Protein AF-A0A6A4HIX4-F1 (afdb_monomer)

Foldseek 3Di:
DPQKDKDDQDPPAWIWMWGNDDDNDIAIEIEGDADAFDLVDCPRLLVVLVSSLVSCPDPVNVVRLHPYYDYCSNADLALVVDPVRGHTDPSNNVSNVVSCVSSVHDDD

Structure (mmCIF, N/CA/C/O backbone):
data_AF-A0A6A4HIX4-F1
#
_entry.id   AF-A0A6A4HIX4-F1
#
loop_
_atom_site.group_PDB
_atom_site.id
_atom_site.type_symbol
_atom_site.label_atom_id
_atom_site.label_alt_id
_atom_site.label_comp_id
_atom_site.label_asym_id
_atom_site.label_entity_id
_atom_site.label_seq_id
_atom_site.pdbx_PDB_ins_code
_atom_site.Cartn_x
_atom_site.Cartn_y
_atom_site.Cartn_z
_atom_site.occupancy
_atom_site.B_iso_or_equiv
_atom_site.auth_seq_id
_atom_site.auth_comp_id
_atom_site.auth_asym_id
_atom_site.auth_atom_id
_atom_site.pdbx_PDB_model_num
ATOM 1 N N . MET A 1 1 ? -20.115 13.374 12.717 1.00 49.28 1 MET A N 1
ATOM 2 C CA . MET A 1 1 ? -19.000 12.421 12.891 1.00 49.28 1 MET A CA 1
ATOM 3 C C . MET A 1 1 ? -18.793 11.789 11.527 1.00 49.28 1 MET A C 1
ATOM 5 O O . MET A 1 1 ? -19.801 11.465 10.917 1.00 49.28 1 MET A O 1
ATOM 9 N N . GLN A 1 2 ? -17.580 11.766 10.974 1.00 59.94 2 GLN A N 1
ATOM 10 C CA . GLN A 1 2 ? -17.364 11.081 9.695 1.00 59.94 2 GLN A CA 1
ATOM 11 C C . GLN A 1 2 ? -17.207 9.591 9.992 1.00 59.94 2 GLN A C 1
ATOM 13 O O . GLN A 1 2 ? -16.313 9.210 10.741 1.00 59.94 2 GLN A O 1
ATOM 18 N N . ASP A 1 3 ? -18.102 8.773 9.445 1.00 83.31 3 ASP A N 1
ATOM 19 C CA . ASP A 1 3 ? -18.092 7.316 9.635 1.00 83.31 3 ASP A CA 1
ATOM 20 C C . ASP A 1 3 ? -17.0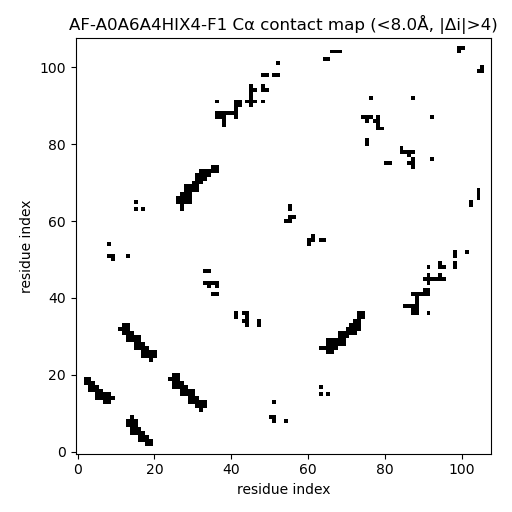52 6.614 8.738 1.00 83.31 3 ASP A C 1
ATOM 22 O O . ASP A 1 3 ? -16.860 5.400 8.830 1.00 83.31 3 ASP A O 1
ATOM 26 N N . ALA A 1 4 ? -16.350 7.391 7.903 1.00 88.19 4 ALA A N 1
ATOM 27 C CA . ALA A 1 4 ? -15.219 6.963 7.096 1.00 88.19 4 ALA A CA 1
ATOM 28 C C . ALA A 1 4 ? -14.171 8.081 6.958 1.00 88.19 4 ALA A C 1
ATOM 30 O O . ALA A 1 4 ? -14.512 9.243 6.735 1.00 88.19 4 ALA A O 1
ATOM 31 N N . GLU A 1 5 ? -12.896 7.713 7.045 1.00 94.12 5 GLU A N 1
ATOM 32 C CA . GLU A 1 5 ? -11.737 8.563 6.768 1.00 94.12 5 GLU A CA 1
ATOM 33 C C . GLU A 1 5 ? -10.925 7.924 5.636 1.00 94.12 5 GLU A C 1
ATOM 35 O O . GLU A 1 5 ? -10.816 6.699 5.569 1.00 94.12 5 GLU A O 1
ATOM 40 N N . ALA A 1 6 ? -10.299 8.728 4.777 1.00 94.81 6 ALA A N 1
ATOM 41 C CA . ALA A 1 6 ? -9.421 8.218 3.728 1.00 94.81 6 ALA A CA 1
ATOM 42 C C . ALA A 1 6 ? -8.067 8.933 3.729 1.00 94.81 6 ALA A C 1
ATOM 44 O O . ALA A 1 6 ? -7.981 10.122 4.044 1.00 94.81 6 ALA A O 1
ATOM 45 N N . LYS A 1 7 ? -7.011 8.208 3.362 1.00 95.69 7 LYS A N 1
ATOM 46 C CA . LYS A 1 7 ? -5.664 8.745 3.185 1.00 95.69 7 LYS A CA 1
ATOM 47 C C . LYS A 1 7 ? -5.073 8.212 1.887 1.00 95.69 7 LYS A C 1
ATOM 49 O O . LYS A 1 7 ? -4.895 7.008 1.724 1.00 95.69 7 LYS A O 1
ATOM 54 N N . GLU A 1 8 ? -4.779 9.124 0.970 1.00 96.31 8 GLU A N 1
ATOM 55 C CA . GLU A 1 8 ? -4.109 8.789 -0.283 1.00 96.31 8 GLU A CA 1
ATOM 56 C C . GLU A 1 8 ? -2.645 8.438 -0.004 1.00 96.31 8 GLU A C 1
ATOM 58 O O . GLU A 1 8 ? -1.931 9.188 0.665 1.00 96.31 8 GLU A O 1
ATOM 63 N N . VAL A 1 9 ? -2.232 7.261 -0.472 1.00 96.38 9 VAL A N 1
ATOM 64 C CA . VAL A 1 9 ? -0.868 6.737 -0.325 1.00 96.38 9 VAL A CA 1
ATOM 65 C C . VAL A 1 9 ? -0.070 7.074 -1.578 1.00 96.38 9 VAL A C 1
ATOM 67 O O . VAL A 1 9 ? 0.998 7.674 -1.492 1.00 96.38 9 VAL A O 1
ATOM 70 N N . ILE A 1 10 ? -0.635 6.738 -2.743 1.00 95.62 10 ILE A N 1
ATOM 71 C CA . ILE A 1 10 ? -0.094 7.054 -4.067 1.00 95.62 10 ILE A CA 1
ATOM 72 C C . ILE A 1 10 ? -1.250 7.589 -4.920 1.00 95.62 10 ILE A C 1
ATOM 74 O O . ILE A 1 10 ? -2.243 6.868 -5.092 1.00 95.62 10 ILE A O 1
ATOM 78 N N . PRO A 1 11 ? -1.142 8.810 -5.476 1.00 95.69 11 PRO A N 1
ATOM 79 C CA . PRO A 1 11 ? -2.223 9.425 -6.232 1.00 95.69 11 PRO A CA 1
ATOM 80 C C . PRO A 1 11 ? -2.785 8.545 -7.343 1.00 95.69 11 PRO A C 1
ATOM 82 O O . PRO A 1 11 ? -2.058 8.082 -8.222 1.00 95.69 11 PRO A O 1
ATOM 85 N N . GLY A 1 12 ? -4.095 8.298 -7.278 1.00 91.75 12 GLY A N 1
ATOM 86 C CA . GLY A 1 12 ? -4.821 7.487 -8.260 1.00 91.75 12 GLY A CA 1
ATOM 87 C C . GLY A 1 12 ? -4.467 5.995 -8.294 1.00 91.75 12 GLY A C 1
ATOM 88 O O . GLY A 1 12 ? -4.932 5.304 -9.199 1.00 91.75 12 GLY A O 1
ATOM 89 N N . ARG A 1 13 ? -3.656 5.487 -7.354 1.00 93.56 13 ARG A N 1
ATOM 90 C CA . ARG A 1 13 ? -3.225 4.077 -7.344 1.00 93.56 13 ARG A CA 1
ATOM 91 C C . ARG A 1 13 ? -3.286 3.385 -5.993 1.00 93.56 13 ARG A C 1
ATOM 93 O O . ARG A 1 13 ? -3.419 2.170 -5.969 1.00 93.56 13 ARG A O 1
ATOM 100 N N . ALA A 1 14 ? -3.174 4.106 -4.883 1.00 96.38 14 ALA A N 1
ATOM 101 C CA . ALA A 1 14 ? -3.268 3.495 -3.563 1.00 96.38 14 ALA A CA 1
ATOM 102 C C . ALA A 1 14 ? -3.981 4.418 -2.573 1.00 96.38 14 ALA A C 1
ATOM 104 O O . ALA A 1 14 ? -3.589 5.574 -2.385 1.00 96.38 14 ALA A O 1
ATOM 105 N N . LEU A 1 15 ? -5.017 3.889 -1.924 1.00 97.12 15 LEU A N 1
ATOM 106 C CA . LEU A 1 15 ? -5.859 4.610 -0.974 1.00 97.12 15 LEU A CA 1
ATOM 107 C C . LEU A 1 15 ? -6.086 3.755 0.271 1.00 97.12 15 LEU A C 1
ATOM 109 O O . LEU A 1 15 ? -6.547 2.622 0.179 1.00 97.12 15 LEU A O 1
ATOM 113 N N . LEU A 1 16 ? -5.820 4.317 1.445 1.00 97.12 16 LEU A N 1
ATOM 114 C CA . LEU A 1 16 ? -6.265 3.742 2.708 1.00 97.12 16 LEU A CA 1
ATOM 115 C C . LEU A 1 16 ? -7.633 4.302 3.053 1.00 97.12 16 LEU A C 1
ATOM 117 O O . LEU A 1 16 ? -7.809 5.519 3.093 1.00 97.12 16 LEU A O 1
ATOM 121 N N . VAL A 1 17 ? -8.583 3.426 3.353 1.00 95.44 17 VAL A N 1
ATOM 122 C CA . VAL A 1 17 ? -9.921 3.812 3.794 1.00 95.44 17 VAL A CA 1
ATOM 123 C C . VAL A 1 17 ? -10.184 3.171 5.144 1.00 95.44 17 VAL A C 1
ATOM 125 O O . VAL A 1 17 ? -10.060 1.961 5.299 1.00 95.44 17 VAL A O 1
ATOM 128 N N . LYS A 1 18 ? -10.533 3.986 6.133 1.00 94.81 18 LYS A N 1
ATOM 129 C CA . LYS A 1 18 ? -10.851 3.549 7.487 1.00 94.81 18 LYS A CA 1
ATOM 130 C C . LYS A 1 18 ? -12.314 3.818 7.765 1.00 94.81 18 LYS A C 1
ATOM 132 O O . LYS A 1 18 ? -12.727 4.972 7.783 1.00 94.81 18 LYS A O 1
ATOM 137 N N . LEU A 1 19 ? -13.082 2.760 7.976 1.00 92.31 19 LEU A N 1
ATOM 138 C CA . LEU A 1 19 ? -14.532 2.801 8.146 1.00 92.31 19 LEU A CA 1
ATOM 139 C C . LEU A 1 19 ? -14.896 2.330 9.548 1.00 92.31 19 LEU A C 1
ATOM 141 O O . LEU A 1 19 ? -14.262 1.425 10.094 1.00 92.31 19 LEU A O 1
ATOM 145 N N . LYS A 1 20 ? -15.964 2.896 10.105 1.00 89.38 20 LYS A N 1
ATOM 146 C CA . LYS A 1 20 ? -16.648 2.318 11.261 1.00 89.38 20 LYS A CA 1
ATOM 147 C C . LYS A 1 20 ? -17.484 1.132 10.772 1.00 89.38 20 LYS A C 1
ATOM 149 O O . LYS A 1 20 ? -18.427 1.327 10.013 1.00 89.38 20 LYS A O 1
ATOM 154 N N . TRP A 1 21 ? -17.113 -0.088 11.153 1.00 75.56 21 TRP A N 1
ATOM 155 C CA . TRP A 1 21 ? -17.762 -1.304 10.647 1.00 75.56 21 TRP A CA 1
ATOM 156 C C . TRP A 1 21 ? -18.873 -1.783 11.598 1.00 75.56 21 TRP A C 1
ATOM 158 O O . TRP A 1 21 ? -20.048 -1.793 11.226 1.00 75.56 21 TRP A O 1
ATOM 168 N N . HIS A 1 22 ? -18.541 -2.093 12.859 1.00 77.06 22 HIS A N 1
ATOM 169 C CA . HIS A 1 22 ? -19.490 -2.527 13.897 1.00 77.06 22 HIS A CA 1
ATOM 170 C C . HIS A 1 22 ? -19.142 -1.934 15.264 1.00 77.06 22 HIS A C 1
ATOM 172 O O . HIS A 1 22 ? -17.995 -2.002 15.691 1.00 77.06 22 HIS A O 1
ATOM 178 N N . LEU A 1 23 ? -20.137 -1.387 15.979 1.00 79.31 23 LEU A N 1
ATOM 179 C CA . LEU A 1 23 ? -19.915 -0.668 17.247 1.00 79.31 23 LEU A CA 1
ATOM 180 C C . LEU A 1 23 ? -18.735 0.298 17.099 1.00 79.31 23 LEU A C 1
ATOM 182 O O . LEU A 1 23 ? -18.756 1.065 16.151 1.00 79.31 23 LEU A O 1
ATOM 186 N N . ASP A 1 24 ? -17.725 0.264 17.966 1.00 78.62 24 ASP A N 1
ATOM 187 C CA . ASP A 1 24 ? -16.536 1.121 17.876 1.00 78.62 24 ASP A CA 1
ATOM 188 C C . ASP A 1 24 ? -15.337 0.460 17.173 1.00 78.62 24 ASP A C 1
ATOM 190 O O . ASP A 1 24 ? -14.234 1.011 17.182 1.00 78.62 24 ASP A O 1
ATOM 194 N N . GLU A 1 25 ? -15.547 -0.685 16.516 1.00 84.44 25 GLU A N 1
ATOM 195 C CA . GLU A 1 25 ? -14.525 -1.314 15.685 1.00 84.44 25 GLU A CA 1
ATOM 196 C C . GLU A 1 25 ? -14.350 -0.561 14.366 1.00 84.44 25 GLU A C 1
ATOM 198 O O . GLU A 1 25 ? -15.305 -0.116 13.712 1.00 84.44 25 GLU A O 1
ATOM 203 N N . LYS A 1 26 ? -13.083 -0.421 13.977 1.00 90.06 26 LYS A N 1
ATOM 204 C CA . LYS A 1 26 ? -12.680 0.215 12.730 1.00 90.06 26 LYS A CA 1
ATOM 205 C C . LYS A 1 26 ? -12.079 -0.839 11.820 1.00 90.06 26 LYS A C 1
ATOM 207 O O . LYS A 1 26 ? -11.240 -1.608 12.269 1.00 90.06 26 LYS A O 1
ATOM 212 N N . LEU A 1 27 ? -12.485 -0.812 10.560 1.00 92.81 27 LEU A N 1
ATOM 213 C CA . LEU A 1 27 ? -11.876 -1.587 9.492 1.00 92.81 27 LEU A CA 1
ATOM 214 C C . LEU A 1 27 ? -11.032 -0.641 8.642 1.00 92.81 27 LEU A C 1
ATOM 216 O O . LEU A 1 27 ? -11.545 0.370 8.160 1.00 92.81 27 LEU A O 1
ATOM 220 N N . THR A 1 28 ? -9.758 -0.960 8.454 1.00 95.25 28 THR A N 1
ATOM 221 C CA . THR A 1 28 ? -8.855 -0.232 7.564 1.00 95.25 28 THR A CA 1
ATOM 222 C C . THR A 1 28 ? -8.552 -1.089 6.343 1.00 95.25 28 THR A C 1
ATOM 224 O O . THR A 1 28 ? -7.961 -2.159 6.453 1.00 95.25 28 THR A O 1
ATOM 227 N N . VAL A 1 29 ? -8.932 -0.605 5.166 1.00 95.88 29 VAL A N 1
ATOM 228 C CA . VAL A 1 29 ? -8.703 -1.284 3.889 1.00 95.88 29 VAL A CA 1
ATOM 229 C C . VAL A 1 29 ? -7.667 -0.506 3.089 1.00 95.88 29 VAL A C 1
ATOM 231 O O . VAL A 1 29 ? -7.826 0.696 2.872 1.00 95.88 29 VAL A O 1
ATOM 234 N N . LEU A 1 30 ? -6.614 -1.188 2.644 1.00 96.94 30 LEU A N 1
ATOM 235 C CA . LEU A 1 30 ? -5.682 -0.682 1.642 1.00 96.94 30 LEU A CA 1
ATOM 236 C C . LEU A 1 30 ? -6.193 -1.082 0.255 1.00 96.94 30 LEU A C 1
ATOM 238 O O . LEU A 1 30 ? -6.164 -2.255 -0.103 1.00 96.94 30 LEU A O 1
ATOM 242 N N . VAL A 1 31 ? -6.665 -0.106 -0.515 1.00 95.94 31 VAL A N 1
ATOM 243 C CA . VAL A 1 31 ? -7.118 -0.311 -1.892 1.00 95.94 31 VAL A CA 1
ATOM 244 C C . VAL A 1 31 ? -5.982 0.011 -2.854 1.00 95.94 31 VAL A C 1
ATOM 246 O O . VAL A 1 31 ? -5.422 1.106 -2.767 1.00 95.94 31 VAL A O 1
ATOM 249 N N . VAL A 1 32 ? -5.654 -0.910 -3.765 1.00 94.94 32 VAL A N 1
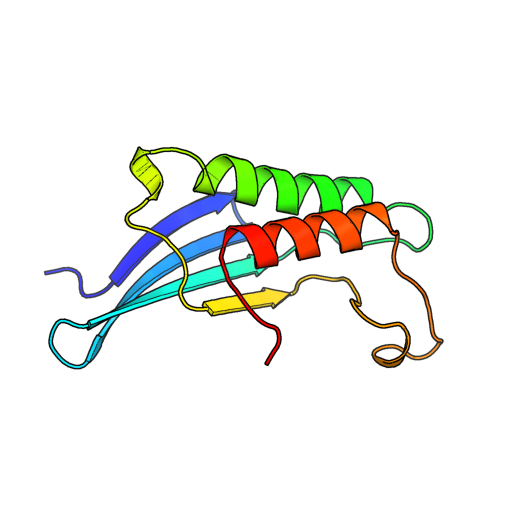ATOM 250 C CA . VAL A 1 32 ? -4.529 -0.771 -4.708 1.00 94.94 32 VAL A CA 1
ATOM 251 C C . VAL A 1 32 ? -4.936 -0.957 -6.171 1.00 94.94 32 VAL A C 1
ATOM 253 O O . VAL A 1 32 ? -5.826 -1.734 -6.507 1.00 94.94 32 VAL A O 1
ATOM 256 N N . TYR A 1 33 ? -4.258 -0.225 -7.050 1.00 92.44 33 TYR A N 1
ATOM 257 C CA . TYR A 1 33 ? -4.277 -0.384 -8.499 1.00 92.44 33 TYR A CA 1
ATOM 258 C C . TYR A 1 33 ? -2.840 -0.257 -9.022 1.00 92.44 33 TYR A C 1
ATOM 260 O O . TYR A 1 33 ? -2.338 0.838 -9.326 1.00 92.44 33 TYR A O 1
ATOM 268 N N . ALA A 1 34 ? -2.145 -1.389 -9.046 1.00 91.38 34 ALA A N 1
ATOM 269 C CA . ALA A 1 34 ? -0.720 -1.443 -9.315 1.00 91.38 34 ALA A CA 1
ATOM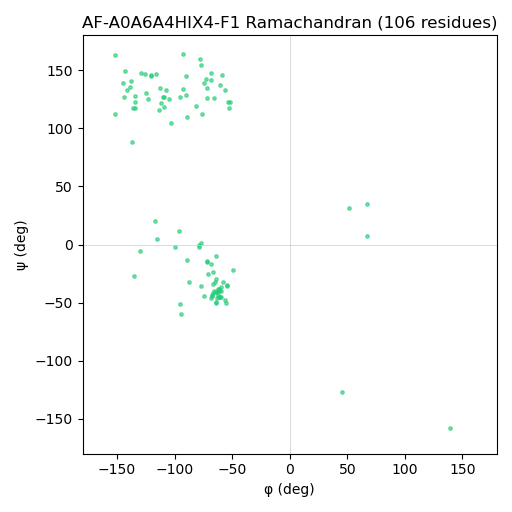 270 C C . ALA A 1 34 ? -0.398 -1.274 -10.818 1.00 91.38 34 ALA A C 1
AT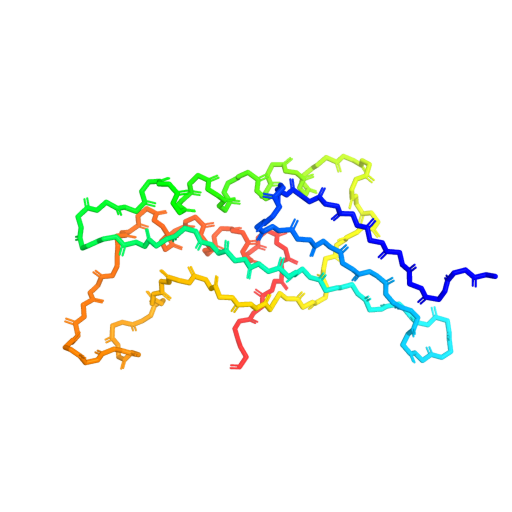OM 272 O O . ALA A 1 34 ? -1.233 -1.526 -11.697 1.00 91.38 34 ALA A O 1
ATOM 273 N N . PRO A 1 35 ? 0.811 -0.793 -11.161 1.00 87.88 35 PRO A N 1
ATOM 274 C CA . PRO A 1 35 ? 1.293 -0.776 -12.543 1.00 87.88 35 PRO A CA 1
ATOM 275 C C . PRO A 1 35 ? 1.331 -2.182 -13.162 1.00 87.88 35 PRO A C 1
ATOM 277 O O . PRO A 1 35 ? 1.638 -3.148 -12.472 1.00 87.88 35 PRO A O 1
ATOM 280 N N . ASN A 1 36 ? 1.057 -2.285 -14.467 1.00 82.31 36 ASN A N 1
ATOM 281 C CA . ASN A 1 36 ? 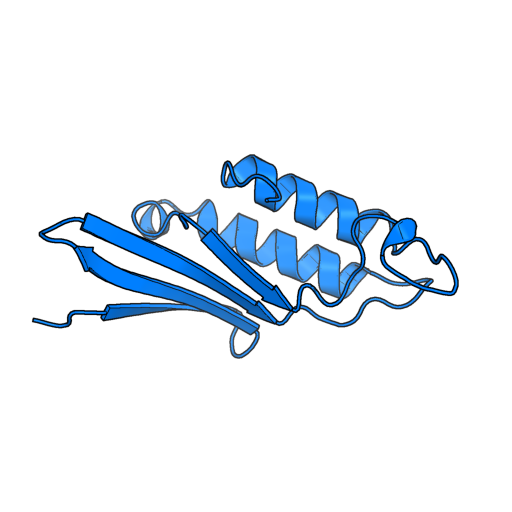1.178 -3.549 -15.204 1.00 82.31 36 ASN A CA 1
ATOM 282 C C . ASN A 1 36 ? 2.622 -4.061 -15.152 1.00 82.31 36 ASN A C 1
ATOM 284 O O . ASN A 1 36 ? 3.546 -3.294 -15.425 1.00 82.31 36 ASN A O 1
ATOM 288 N N . VAL A 1 37 ? 2.800 -5.364 -14.941 1.00 77.38 37 VAL A N 1
ATOM 289 C CA . VAL A 1 37 ? 4.092 -6.030 -15.156 1.00 77.38 37 VAL A CA 1
ATOM 290 C C . VAL A 1 37 ? 4.195 -6.613 -16.5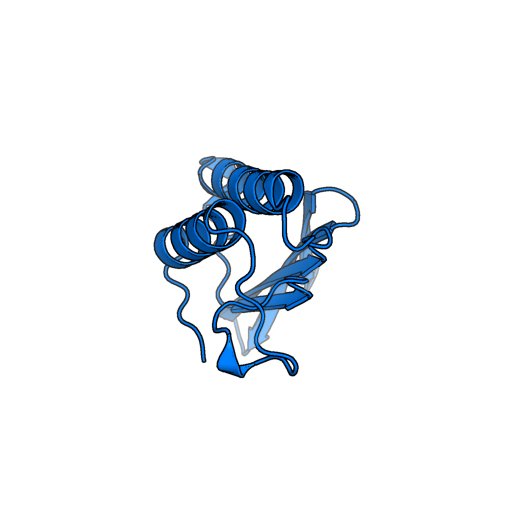65 1.00 77.38 37 VAL A C 1
ATOM 292 O O . VAL A 1 37 ? 3.295 -7.291 -17.082 1.00 77.38 37 VAL A O 1
ATOM 295 N N . THR A 1 38 ? 5.328 -6.374 -17.220 1.00 74.06 38 THR A N 1
ATOM 296 C CA . THR A 1 38 ? 5.676 -7.091 -18.455 1.00 74.06 38 THR A CA 1
ATOM 297 C C . THR A 1 38 ? 6.512 -8.319 -18.110 1.00 74.06 38 THR A C 1
ATOM 299 O O . THR A 1 38 ? 7.055 -8.416 -17.019 1.00 74.06 38 THR A O 1
ATOM 302 N N . SER A 1 39 ? 6.657 -9.262 -19.042 1.00 63.50 39 SER A N 1
ATOM 303 C CA . SER A 1 39 ? 7.434 -10.495 -18.812 1.00 63.50 39 SER A CA 1
ATOM 304 C C . SER A 1 39 ? 8.924 -10.257 -18.558 1.00 63.50 39 SER A C 1
ATOM 306 O O . SER A 1 39 ? 9.649 -11.197 -18.269 1.00 63.50 39 SER A O 1
ATOM 308 N N . THR A 1 40 ? 9.406 -9.032 -18.756 1.00 63.38 40 THR A N 1
ATOM 309 C CA . THR A 1 40 ? 10.828 -8.682 -18.678 1.00 63.38 40 THR A CA 1
ATOM 310 C C . THR A 1 40 ? 11.099 -7.473 -17.790 1.00 63.38 40 THR A C 1
ATOM 312 O O . THR A 1 40 ? 12.258 -7.105 -17.622 1.00 63.38 40 THR A O 1
ATOM 315 N N . ASP A 1 41 ? 10.057 -6.814 -17.281 1.00 74.00 41 ASP A N 1
ATOM 316 C CA . ASP A 1 41 ? 10.196 -5.590 -16.496 1.00 74.00 41 ASP A CA 1
ATOM 317 C C . ASP A 1 41 ? 9.034 -5.453 -15.511 1.00 74.00 41 ASP A C 1
ATOM 319 O O . ASP A 1 41 ? 7.877 -5.281 -15.919 1.00 74.00 41 ASP A O 1
ATOM 323 N N . GLY A 1 42 ? 9.373 -5.573 -14.226 1.00 81.12 42 GLY A N 1
ATOM 324 C CA . GLY A 1 42 ? 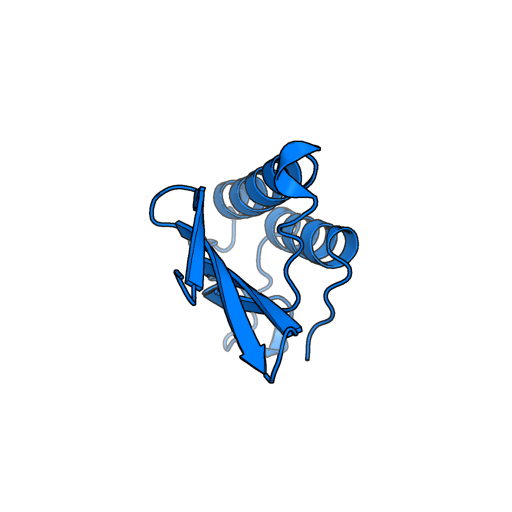8.488 -5.406 -13.077 1.00 81.12 42 GLY A CA 1
ATOM 325 C C . GLY A 1 42 ? 8.878 -4.216 -12.202 1.00 81.12 42 GLY A C 1
ATOM 326 O O . GLY A 1 42 ? 8.231 -3.975 -11.187 1.00 81.12 42 GLY A O 1
ATOM 327 N N . LYS A 1 43 ? 9.880 -3.418 -12.593 1.00 86.94 43 LYS A N 1
ATOM 328 C CA . LYS A 1 43 ? 10.494 -2.407 -11.717 1.00 86.94 43 LYS A CA 1
ATOM 329 C C . LYS A 1 43 ? 9.527 -1.329 -11.252 1.00 86.94 43 LYS A C 1
ATOM 331 O O . LYS A 1 43 ? 9.611 -0.876 -10.115 1.00 86.94 43 LYS A O 1
ATOM 336 N N . GLU A 1 44 ? 8.617 -0.890 -12.122 1.00 87.00 44 GLU A N 1
ATOM 337 C CA . GLU A 1 44 ? 7.605 0.107 -11.746 1.00 87.00 44 GLU A CA 1
ATOM 338 C C . GLU A 1 44 ? 6.612 -0.448 -10.719 1.00 87.00 44 GLU A C 1
ATOM 340 O O . GLU A 1 44 ? 6.160 0.285 -9.841 1.00 87.00 44 GLU A O 1
ATOM 345 N N . ASN A 1 45 ? 6.298 -1.740 -10.814 1.00 91.62 45 ASN A N 1
ATOM 346 C CA . ASN A 1 45 ? 5.423 -2.443 -9.885 1.00 91.62 45 ASN A CA 1
ATOM 347 C C . ASN A 1 45 ? 6.151 -2.713 -8.550 1.00 91.62 45 ASN A C 1
ATOM 349 O O . ASN A 1 45 ? 5.631 -2.358 -7.497 1.00 91.62 45 ASN A O 1
ATOM 353 N N . ALA A 1 46 ? 7.408 -3.168 -8.590 1.00 90.31 46 ALA A N 1
ATOM 354 C CA . ALA A 1 46 ? 8.256 -3.310 -7.404 1.00 90.31 46 ALA A CA 1
ATOM 355 C C . ALA A 1 46 ? 8.385 -1.986 -6.631 1.00 90.31 46 ALA A C 1
ATOM 357 O O . ALA A 1 46 ? 8.079 -1.905 -5.440 1.00 90.31 46 ALA A O 1
ATOM 358 N N . LYS A 1 47 ? 8.728 -0.903 -7.340 1.00 93.44 47 LYS A N 1
ATOM 359 C CA . LYS A 1 47 ? 8.832 0.440 -6.762 1.00 93.44 47 LYS A CA 1
ATOM 360 C C . LYS A 1 47 ? 7.507 0.914 -6.161 1.00 93.44 47 LYS A C 1
ATOM 362 O O . LYS A 1 47 ? 7.505 1.588 -5.134 1.00 93.44 47 LYS A O 1
ATOM 367 N N . PHE A 1 48 ? 6.379 0.569 -6.780 1.00 94.44 48 PHE A N 1
ATOM 368 C CA . PHE A 1 48 ? 5.055 0.882 -6.246 1.00 94.44 48 PHE A CA 1
ATOM 369 C C . PHE A 1 48 ? 4.831 0.237 -4.867 1.00 94.44 48 PHE A C 1
ATOM 371 O O . PHE A 1 48 ? 4.407 0.930 -3.939 1.00 94.44 48 PHE A O 1
ATOM 378 N N . TRP A 1 49 ? 5.181 -1.041 -4.687 1.00 95.12 49 TRP A N 1
ATOM 379 C CA . TRP A 1 49 ? 5.072 -1.710 -3.383 1.00 95.12 49 TRP A CA 1
ATOM 380 C C . TRP A 1 49 ? 6.041 -1.140 -2.343 1.00 95.12 49 TRP A C 1
ATOM 382 O O . TRP A 1 49 ? 5.640 -0.885 -1.204 1.00 95.12 49 TRP A O 1
ATOM 392 N N . GLU A 1 50 ? 7.285 -0.852 -2.737 1.00 95.81 50 GLU A N 1
ATOM 393 C CA . GLU A 1 50 ? 8.276 -0.197 -1.874 1.00 95.81 50 GLU A CA 1
ATOM 394 C C . GLU A 1 50 ? 7.806 1.191 -1.409 1.00 95.81 50 GLU A C 1
ATOM 396 O O . GLU A 1 50 ? 7.996 1.568 -0.250 1.00 95.81 50 GLU A O 1
ATOM 401 N N . GLU A 1 51 ? 7.168 1.975 -2.282 1.00 96.56 51 GLU A N 1
ATOM 402 C CA . GLU A 1 51 ? 6.602 3.280 -1.929 1.00 96.56 51 GLU A CA 1
ATOM 403 C C . GLU A 1 51 ? 5.484 3.149 -0.882 1.00 96.56 51 GLU A C 1
ATOM 405 O O . GLU A 1 51 ? 5.463 3.921 0.084 1.00 96.56 51 GLU A O 1
ATOM 410 N N . ILE A 1 52 ? 4.612 2.140 -1.003 1.00 96.44 52 ILE A N 1
ATOM 411 C CA . ILE A 1 52 ? 3.594 1.839 0.017 1.00 96.44 52 ILE A CA 1
ATOM 412 C C . ILE A 1 52 ? 4.267 1.434 1.333 1.00 96.44 52 ILE A C 1
ATOM 414 O O . ILE A 1 52 ? 3.910 1.960 2.389 1.00 96.44 52 ILE A O 1
ATOM 418 N N . GLN A 1 53 ? 5.271 0.557 1.301 1.00 95.94 53 GLN A N 1
ATOM 419 C CA . GLN A 1 53 ? 5.991 0.136 2.505 1.00 95.94 53 GLN A CA 1
ATOM 420 C C . GLN A 1 53 ? 6.656 1.329 3.211 1.00 95.94 53 GLN A C 1
ATOM 422 O O . GLN A 1 53 ? 6.520 1.502 4.426 1.00 95.94 53 GLN A O 1
ATOM 427 N N . ASN A 1 54 ? 7.311 2.202 2.444 1.00 96.25 54 ASN A N 1
ATOM 428 C CA . ASN A 1 54 ? 7.940 3.427 2.934 1.00 96.25 54 ASN A CA 1
ATOM 429 C C . ASN A 1 54 ? 6.933 4.438 3.481 1.00 96.25 54 ASN A C 1
ATOM 431 O O . ASN A 1 54 ? 7.243 5.199 4.397 1.00 96.25 54 ASN A O 1
ATOM 435 N N . PHE A 1 55 ? 5.728 4.487 2.924 1.00 96.25 55 PHE A N 1
ATOM 436 C CA . PHE A 1 55 ? 4.650 5.283 3.484 1.00 96.25 55 PHE A CA 1
ATOM 437 C C . PHE A 1 55 ? 4.183 4.704 4.825 1.00 96.25 55 PHE A C 1
ATOM 439 O O . PHE A 1 55 ? 4.034 5.441 5.800 1.00 96.25 55 PHE A O 1
ATOM 446 N N . MET A 1 56 ? 3.990 3.389 4.901 1.00 95.44 56 MET A N 1
ATOM 447 C CA . MET A 1 56 ? 3.479 2.704 6.091 1.00 95.44 56 MET A CA 1
ATOM 448 C C . MET A 1 56 ? 4.477 2.665 7.253 1.00 95.44 56 MET A C 1
ATOM 450 O O . MET A 1 56 ? 4.061 2.622 8.411 1.00 95.44 56 MET A O 1
ATOM 454 N N . SER A 1 57 ? 5.780 2.741 6.974 1.00 94.50 57 SER A N 1
ATOM 455 C CA . SER A 1 57 ? 6.827 2.782 8.003 1.00 94.50 57 SER A CA 1
ATOM 456 C C . SER A 1 57 ? 6.882 4.107 8.775 1.00 94.50 57 SER A C 1
ATOM 458 O O . SER A 1 57 ? 7.489 4.172 9.849 1.00 94.50 57 SER A O 1
ATOM 460 N N . ARG A 1 58 ? 6.232 5.169 8.275 1.00 95.31 58 ARG A N 1
ATOM 461 C CA . ARG A 1 58 ? 6.264 6.489 8.916 1.00 95.31 58 ARG A CA 1
ATOM 462 C C . ARG A 1 58 ? 5.443 6.509 10.215 1.00 95.31 58 ARG A C 1
ATOM 464 O O . ARG A 1 58 ? 4.300 6.037 10.219 1.00 95.31 58 ARG A O 1
ATOM 471 N N . PRO A 1 59 ? 5.956 7.087 11.320 1.00 93.81 59 PRO A N 1
ATOM 472 C CA . PRO A 1 59 ? 5.272 7.082 12.618 1.00 93.81 59 PRO A CA 1
ATOM 473 C C . PRO A 1 59 ? 3.842 7.644 12.597 1.00 93.81 59 PRO A C 1
ATOM 475 O O . PRO A 1 59 ? 2.966 7.131 13.294 1.00 93.81 59 PRO A O 1
ATOM 478 N N . GLU A 1 60 ? 3.575 8.657 11.776 1.00 94.31 60 GLU A N 1
ATOM 479 C CA . GLU A 1 60 ? 2.259 9.285 11.613 1.00 94.31 60 GLU A CA 1
ATOM 480 C C . GLU A 1 60 ? 1.211 8.375 10.945 1.00 94.31 60 GLU A C 1
ATOM 482 O O . GLU A 1 60 ? 0.006 8.630 11.034 1.00 94.31 60 GLU A O 1
ATOM 487 N N . ASN A 1 61 ? 1.650 7.294 10.296 1.00 94.69 61 ASN A N 1
ATOM 488 C CA . ASN A 1 61 ? 0.789 6.338 9.600 1.00 94.69 61 ASN A CA 1
ATOM 489 C C . ASN A 1 61 ? 0.511 5.074 10.418 1.00 94.69 61 ASN A C 1
ATOM 491 O O . ASN A 1 61 ? -0.307 4.251 10.019 1.00 94.69 61 ASN A O 1
ATOM 495 N N . ARG A 1 62 ? 1.085 4.952 11.619 1.00 90.56 62 ARG A N 1
ATOM 496 C CA . ARG A 1 62 ? 0.927 3.772 12.483 1.00 90.56 62 ARG A CA 1
ATOM 497 C C . ARG A 1 62 ? -0.531 3.460 12.841 1.00 90.56 62 ARG A C 1
ATOM 499 O O . ARG A 1 62 ? -0.900 2.301 12.979 1.00 90.56 62 ARG A O 1
ATOM 506 N N . GLY A 1 63 ? -1.373 4.491 12.953 1.00 91.94 63 GLY A N 1
ATOM 507 C CA . GLY A 1 63 ? -2.813 4.348 13.198 1.00 91.94 63 GLY A CA 1
ATOM 508 C C . GLY A 1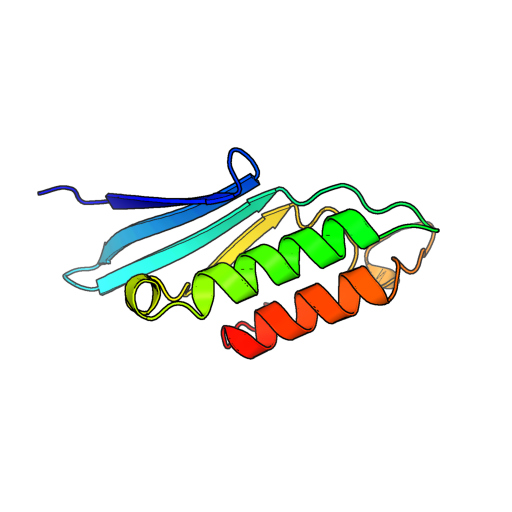 63 ? -3.635 3.949 11.968 1.00 91.94 63 GLY A C 1
ATOM 509 O O . GLY A 1 63 ? -4.857 3.903 12.063 1.00 91.94 63 GLY A O 1
ATOM 510 N N . TRP A 1 64 ? -3.001 3.735 10.816 1.00 94.56 64 TRP A N 1
ATOM 511 C CA . TRP A 1 64 ? -3.617 3.374 9.536 1.00 94.56 64 TRP A CA 1
ATOM 512 C C . TRP A 1 64 ? -3.173 1.996 9.041 1.00 94.56 64 TRP A C 1
ATOM 514 O O . TRP A 1 64 ? -3.273 1.719 7.850 1.00 94.56 64 TRP A O 1
ATOM 524 N N . LYS A 1 65 ? -2.670 1.139 9.937 1.00 94.12 65 LYS A N 1
ATOM 525 C CA . LYS A 1 65 ? -2.342 -0.243 9.588 1.00 94.12 65 LYS A CA 1
ATOM 526 C C . LYS A 1 65 ? -3.576 -0.909 8.944 1.00 94.12 65 LYS A C 1
ATOM 528 O O . LYS A 1 65 ? -4.626 -0.893 9.583 1.00 94.12 65 LYS A O 1
ATOM 533 N N . PRO A 1 66 ? -3.471 -1.440 7.713 1.00 94.88 66 PRO A N 1
ATOM 534 C CA . PRO A 1 66 ? -4.581 -2.105 7.057 1.00 94.88 66 PRO A CA 1
ATOM 535 C C . PRO A 1 66 ? -4.845 -3.468 7.693 1.00 94.88 66 PRO A C 1
ATOM 537 O O . PRO A 1 66 ? -3.914 -4.189 8.050 1.00 94.88 66 PRO A O 1
ATOM 540 N N . ASP A 1 67 ? -6.124 -3.802 7.795 1.00 94.00 67 ASP A N 1
ATOM 541 C CA . ASP A 1 67 ? -6.617 -5.129 8.153 1.00 94.00 67 ASP A CA 1
ATOM 542 C C . ASP A 1 67 ? -6.746 -6.007 6.903 1.00 94.00 67 ASP A C 1
ATOM 544 O O . ASP A 1 67 ? -6.548 -7.216 6.961 1.00 94.00 67 ASP A O 1
ATOM 548 N N . VAL A 1 68 ? -7.060 -5.384 5.760 1.00 93.19 68 VAL A N 1
ATOM 549 C CA . VAL A 1 68 ? -7.212 -6.040 4.457 1.00 93.19 68 VAL A CA 1
ATOM 550 C C . VAL A 1 68 ? -6.551 -5.185 3.379 1.00 93.19 68 VAL A C 1
ATOM 552 O O . VAL A 1 68 ? -6.672 -3.957 3.391 1.00 93.19 68 VAL A O 1
ATOM 555 N N . MET A 1 69 ? -5.885 -5.833 2.424 1.00 93.94 69 MET A N 1
ATOM 556 C CA . MET A 1 69 ? -5.499 -5.229 1.151 1.00 93.94 69 MET A CA 1
ATOM 557 C C . MET A 1 69 ? -6.377 -5.810 0.046 1.00 93.94 69 MET A C 1
ATOM 559 O O . MET A 1 69 ? -6.585 -7.017 -0.003 1.00 93.94 69 MET A O 1
ATOM 563 N N . ALA A 1 70 ? -6.918 -4.954 -0.813 1.00 91.19 70 ALA A N 1
ATOM 564 C CA . ALA A 1 70 ? -7.786 -5.367 -1.906 1.00 91.19 70 ALA A CA 1
ATOM 565 C C . ALA A 1 70 ? -7.539 -4.507 -3.143 1.00 91.19 70 ALA A C 1
ATOM 567 O O . ALA A 1 70 ? -7.239 -3.319 -3.042 1.00 91.19 70 ALA A O 1
ATOM 568 N N . GLY A 1 71 ? -7.724 -5.086 -4.320 1.00 87.75 71 GLY A N 1
ATOM 569 C CA . GLY A 1 71 ? -7.617 -4.360 -5.574 1.00 87.75 71 GLY A CA 1
ATOM 570 C C . GLY A 1 71 ? -6.911 -5.175 -6.636 1.00 87.75 71 GLY A C 1
ATOM 571 O O . GLY A 1 71 ? -6.885 -6.400 -6.574 1.00 87.75 71 GLY A O 1
ATOM 572 N N . ASP A 1 72 ? -6.372 -4.472 -7.619 1.00 86.38 72 ASP A N 1
ATOM 573 C CA . ASP A 1 72 ? -5.691 -5.082 -8.749 1.00 86.38 72 ASP A CA 1
ATOM 574 C C . ASP A 1 72 ? -4.181 -4.931 -8.556 1.00 86.38 72 ASP A C 1
ATOM 576 O O . ASP A 1 72 ? -3.622 -3.839 -8.710 1.00 86.38 72 ASP A O 1
ATOM 580 N N . CYS A 1 73 ? -3.526 -6.027 -8.173 1.00 80.69 73 CYS A N 1
ATOM 581 C CA . CYS A 1 73 ? -2.067 -6.098 -8.078 1.00 80.69 73 CYS A CA 1
ATOM 582 C C . CYS A 1 73 ? -1.407 -6.121 -9.463 1.00 80.69 73 CYS A C 1
ATOM 584 O O . CYS A 1 73 ? -0.205 -5.881 -9.576 1.00 80.69 73 CYS A O 1
ATOM 586 N N . ASN A 1 74 ? -2.197 -6.372 -10.514 1.00 74.94 74 ASN A N 1
ATOM 587 C CA . ASN A 1 74 ? -1.798 -6.337 -11.912 1.00 74.94 74 ASN A CA 1
ATOM 588 C C . ASN A 1 74 ? -0.539 -7.166 -12.222 1.00 74.94 74 ASN A C 1
ATOM 590 O O . ASN A 1 74 ? 0.263 -6.828 -13.098 1.00 74.94 74 ASN A O 1
ATOM 594 N N . MET A 1 75 ? -0.392 -8.237 -11.443 1.00 69.69 75 MET A N 1
ATOM 595 C CA . MET A 1 75 ? 0.660 -9.240 -11.440 1.00 69.69 75 MET A CA 1
ATOM 596 C C . MET A 1 75 ? 0.073 -10.552 -10.911 1.00 69.69 75 MET A C 1
ATOM 598 O O . MET A 1 75 ? -0.995 -10.566 -10.296 1.00 69.69 75 MET A O 1
ATOM 602 N N . VAL A 1 76 ? 0.777 -11.638 -11.169 1.00 63.09 76 VAL A N 1
ATOM 603 C CA . VAL A 1 76 ? 0.454 -13.004 -10.791 1.00 63.09 76 VAL A CA 1
ATOM 604 C C . VAL A 1 76 ? 1.484 -13.451 -9.756 1.00 63.09 76 VAL A C 1
ATOM 606 O O . VAL A 1 76 ? 2.681 -13.412 -10.034 1.00 63.09 76 VAL A O 1
ATOM 609 N N . GLU A 1 77 ? 1.026 -13.837 -8.562 1.00 54.25 77 GLU A N 1
ATOM 610 C CA . GLU A 1 77 ? 1.911 -14.315 -7.489 1.00 54.25 77 GLU A CA 1
ATOM 611 C C . GLU A 1 77 ? 2.385 -15.760 -7.738 1.00 54.25 77 GLU A C 1
ATOM 613 O O . GLU A 1 77 ? 3.546 -16.066 -7.473 1.00 54.25 77 GLU A O 1
ATOM 618 N N . ASP A 1 78 ? 1.538 -16.626 -8.317 1.00 52.28 78 ASP A N 1
ATOM 619 C CA . ASP A 1 78 ? 1.878 -18.008 -8.689 1.00 52.28 78 ASP A CA 1
ATOM 620 C C . ASP A 1 78 ? 1.598 -18.268 -10.187 1.00 52.28 78 ASP A C 1
ATOM 622 O O . ASP A 1 78 ? 0.492 -17.997 -10.664 1.00 52.28 78 ASP A O 1
ATOM 626 N N . PRO A 1 79 ? 2.543 -18.836 -10.965 1.00 51.28 79 PRO A N 1
ATOM 627 C CA . PRO A 1 79 ? 2.355 -19.166 -12.383 1.00 51.28 79 PRO A CA 1
ATOM 628 C C . PRO A 1 79 ? 1.074 -19.941 -12.731 1.00 51.28 79 PRO A C 1
ATOM 630 O O . PRO A 1 79 ? 0.656 -19.914 -13.892 1.00 51.28 79 PRO A O 1
ATOM 633 N N . ILE A 1 80 ? 0.463 -20.642 -11.768 1.00 55.44 80 ILE A N 1
ATOM 634 C CA . ILE A 1 80 ? -0.798 -21.381 -11.935 1.00 55.44 80 ILE A CA 1
ATOM 635 C C . ILE A 1 80 ? -2.004 -20.452 -12.183 1.00 55.44 80 ILE A C 1
ATOM 637 O O . ILE A 1 80 ? -2.960 -20.874 -12.841 1.00 55.44 80 ILE A O 1
ATOM 641 N N . ASP A 1 81 ? -1.954 -19.182 -11.770 1.00 56.53 81 ASP A N 1
ATOM 642 C CA . ASP A 1 81 ? -3.089 -18.249 -11.881 1.00 56.53 81 ASP A CA 1
ATOM 643 C C . ASP A 1 81 ? -3.274 -17.654 -13.289 1.00 56.53 81 ASP A C 1
ATOM 645 O O . ASP A 1 81 ? -4.210 -16.887 -13.546 1.00 56.53 81 ASP A O 1
ATOM 649 N N . ARG A 1 82 ? -2.411 -18.018 -14.250 1.00 49.91 82 ARG A N 1
ATOM 650 C CA . ARG A 1 82 ? -2.483 -17.531 -15.633 1.00 49.91 82 ARG A CA 1
ATOM 651 C C . ARG A 1 82 ? -2.213 -18.631 -16.659 1.00 49.91 82 ARG A C 1
ATOM 653 O O . ARG A 1 82 ? -1.240 -19.368 -16.575 1.00 49.91 82 ARG A O 1
ATOM 660 N N . LEU A 1 83 ? -3.034 -18.669 -17.715 1.00 41.19 83 LEU A N 1
ATOM 661 C CA . LEU A 1 83 ? -2.723 -19.390 -18.953 1.00 41.19 83 LEU A CA 1
ATOM 662 C C . LEU A 1 83 ? -2.437 -18.397 -20.096 1.00 41.19 83 LEU A C 1
ATOM 664 O O . LEU A 1 83 ? -3.285 -17.544 -20.371 1.00 41.19 83 LEU A O 1
ATOM 668 N N . PRO A 1 84 ? -1.292 -18.511 -20.801 1.00 53.75 84 PRO A N 1
ATOM 669 C CA . PRO A 1 84 ? -0.190 -19.452 -20.554 1.00 53.75 84 PRO A CA 1
ATOM 670 C C . PRO A 1 84 ? 0.555 -19.135 -19.247 1.00 53.75 84 PRO A C 1
ATOM 672 O O . PRO A 1 84 ? 0.663 -17.962 -18.888 1.00 53.75 84 PRO A O 1
ATOM 675 N N . MET A 1 85 ? 1.067 -20.178 -18.575 1.00 52.97 85 MET A N 1
ATOM 676 C CA . MET A 1 85 ? 1.882 -20.039 -17.359 1.00 52.97 85 MET A CA 1
ATOM 677 C C . MET A 1 85 ? 3.027 -19.075 -17.653 1.00 52.97 85 MET A C 1
ATOM 679 O O . MET A 1 85 ? 3.842 -19.320 -18.547 1.00 52.97 85 MET A O 1
ATOM 683 N N . ARG A 1 86 ? 3.045 -17.952 -16.943 1.00 55.59 86 ARG A N 1
ATOM 684 C CA . ARG A 1 86 ? 4.061 -16.918 -17.085 1.00 55.59 86 ARG A CA 1
ATOM 685 C C . ARG A 1 86 ? 4.456 -16.478 -15.690 1.00 55.59 86 ARG A C 1
ATOM 687 O O . ARG A 1 86 ? 3.615 -15.952 -14.973 1.00 55.59 86 ARG A O 1
ATOM 694 N N . GLU A 1 87 ? 5.716 -16.697 -15.348 1.00 59.31 87 GLU A N 1
ATOM 695 C CA . GLU A 1 87 ? 6.325 -16.094 -14.168 1.00 59.31 87 GLU A CA 1
ATOM 696 C C . GLU A 1 87 ? 6.387 -14.582 -14.392 1.00 59.31 87 GLU A C 1
ATOM 698 O O . GLU A 1 87 ? 6.854 -14.112 -15.439 1.00 59.31 87 GLU A O 1
ATOM 703 N N . ASP A 1 88 ? 5.836 -13.825 -13.450 1.00 64.81 88 ASP A N 1
ATOM 704 C CA . ASP A 1 88 ? 6.064 -12.391 -13.408 1.00 64.81 88 ASP A CA 1
ATOM 705 C C . ASP A 1 88 ? 7.450 -12.100 -12.803 1.00 64.81 88 ASP A C 1
ATOM 707 O O . ASP A 1 88 ? 8.051 -12.973 -12.174 1.00 64.81 88 ASP A O 1
ATOM 711 N N . PRO A 1 89 ? 8.015 -10.907 -13.053 1.00 76.00 89 PRO A N 1
ATOM 712 C CA . PRO A 1 89 ? 9.373 -10.578 -12.629 1.00 76.00 89 PRO A CA 1
ATOM 713 C C . PRO A 1 89 ? 9.590 -10.744 -11.115 1.00 76.00 89 PRO A C 1
ATOM 715 O O . PRO A 1 89 ? 8.791 -10.251 -10.317 1.00 76.00 89 PRO A O 1
ATOM 718 N N . GLU A 1 90 ? 10.690 -11.404 -10.729 1.00 78.38 90 GLU A N 1
ATOM 719 C CA . GLU A 1 90 ? 11.025 -11.708 -9.324 1.00 78.38 90 GLU A CA 1
ATOM 720 C C . GLU A 1 90 ? 11.043 -10.458 -8.430 1.00 78.38 90 GLU A C 1
ATOM 722 O O . GLU A 1 90 ? 10.615 -10.516 -7.282 1.00 78.38 90 GLU A O 1
ATOM 727 N N . ASP A 1 91 ? 11.481 -9.315 -8.965 1.00 81.31 91 ASP A N 1
ATOM 728 C CA . ASP A 1 91 ? 11.556 -8.045 -8.238 1.00 81.31 91 ASP A CA 1
ATOM 729 C C . ASP A 1 91 ? 10.177 -7.525 -7.804 1.00 81.31 91 ASP A C 1
ATOM 731 O O . ASP A 1 91 ? 10.017 -7.037 -6.685 1.00 81.31 91 ASP A O 1
ATOM 735 N N . ALA A 1 92 ? 9.167 -7.649 -8.666 1.00 83.06 92 ALA A N 1
ATOM 736 C CA . ALA A 1 92 ? 7.794 -7.276 -8.343 1.00 83.06 92 ALA A CA 1
ATOM 737 C C . ALA A 1 92 ? 7.198 -8.206 -7.275 1.00 83.06 92 ALA A C 1
ATOM 739 O O . ALA A 1 92 ? 6.572 -7.725 -6.327 1.00 83.06 92 ALA A O 1
ATOM 740 N N . VAL A 1 93 ? 7.420 -9.520 -7.413 1.00 84.62 93 VAL A N 1
ATOM 741 C CA . VAL A 1 93 ? 6.921 -10.548 -6.480 1.00 84.62 93 VAL A CA 1
ATOM 742 C C . VAL A 1 93 ? 7.537 -10.365 -5.095 1.00 84.62 93 VAL A C 1
ATOM 744 O O . VAL A 1 93 ? 6.811 -10.248 -4.109 1.00 84.62 93 VAL A O 1
ATOM 747 N N . GLU A 1 94 ? 8.862 -10.231 -5.017 1.00 86.75 94 GLU A N 1
ATOM 748 C CA . GLU A 1 94 ? 9.574 -10.038 -3.753 1.00 86.75 94 GLU A CA 1
ATOM 749 C C . GLU A 1 94 ? 9.139 -8.744 -3.043 1.00 86.75 94 GLU A C 1
ATOM 751 O O . GLU A 1 94 ? 8.951 -8.724 -1.823 1.00 86.75 94 GLU A O 1
ATOM 756 N N . ALA A 1 95 ? 8.929 -7.655 -3.788 1.00 89.00 95 ALA A N 1
ATOM 757 C CA . ALA A 1 95 ? 8.477 -6.390 -3.215 1.00 89.00 95 ALA A CA 1
ATOM 758 C C . ALA A 1 95 ? 7.054 -6.485 -2.626 1.00 89.00 95 ALA A C 1
ATOM 760 O O . ALA A 1 95 ? 6.799 -5.949 -1.540 1.00 89.00 95 ALA A O 1
ATOM 761 N N . LEU A 1 96 ? 6.142 -7.198 -3.296 1.00 88.88 96 LEU A N 1
ATOM 762 C CA . LEU A 1 96 ? 4.790 -7.447 -2.791 1.00 88.88 96 LEU A CA 1
ATOM 763 C C . LEU A 1 96 ? 4.806 -8.350 -1.548 1.00 88.88 96 LEU A C 1
ATOM 765 O O . LEU A 1 96 ? 4.145 -8.044 -0.552 1.00 88.88 96 LEU A O 1
ATOM 769 N N . ASP A 1 97 ? 5.607 -9.414 -1.554 1.00 89.88 97 ASP A N 1
ATOM 770 C CA . ASP A 1 97 ? 5.760 -10.309 -0.403 1.00 89.88 97 ASP A CA 1
ATOM 771 C C . ASP A 1 97 ? 6.333 -9.589 0.821 1.00 89.88 97 ASP A C 1
ATOM 773 O O . ASP A 1 97 ? 5.814 -9.726 1.935 1.00 89.88 97 ASP A O 1
ATOM 777 N N . ASN A 1 98 ? 7.347 -8.746 0.622 1.00 91.44 98 ASN A N 1
ATOM 778 C CA . ASN A 1 98 ? 7.919 -7.921 1.683 1.00 91.44 98 ASN A CA 1
ATOM 779 C C . ASN A 1 98 ? 6.895 -6.937 2.265 1.00 91.44 98 ASN A C 1
ATOM 781 O O . ASN A 1 98 ? 6.858 -6.726 3.485 1.00 91.44 98 ASN A O 1
ATOM 785 N N . LEU A 1 99 ? 6.032 -6.358 1.423 1.00 92.62 99 LEU A N 1
ATOM 786 C 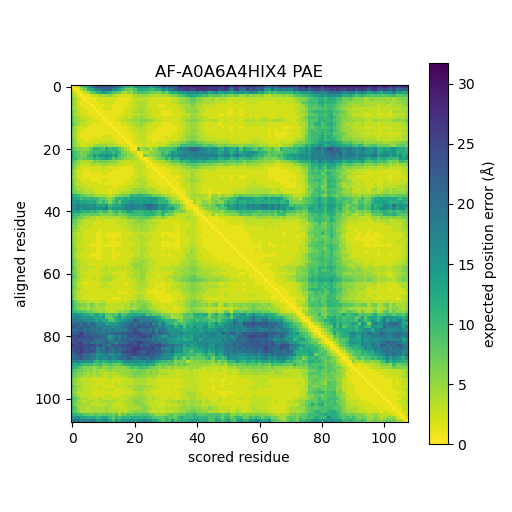CA . LEU A 1 99 ? 4.933 -5.512 1.880 1.00 92.62 99 LEU A CA 1
ATOM 787 C C . LEU A 1 99 ? 3.924 -6.315 2.713 1.00 92.62 99 LEU A C 1
ATOM 789 O O . LEU A 1 99 ? 3.601 -5.896 3.829 1.00 92.62 99 LEU A O 1
ATOM 793 N N . LYS A 1 100 ? 3.455 -7.470 2.218 1.00 91.25 100 LYS A N 1
ATOM 794 C CA . LYS A 1 100 ? 2.511 -8.343 2.942 1.00 91.25 100 LYS A CA 1
ATOM 795 C C . LYS A 1 100 ? 3.076 -8.745 4.303 1.00 91.25 100 LYS A C 1
ATOM 797 O O . LYS A 1 100 ? 2.411 -8.555 5.323 1.00 91.25 100 LYS A O 1
ATOM 802 N N . MET A 1 101 ? 4.333 -9.188 4.344 1.00 91.25 101 MET A N 1
ATOM 803 C CA . MET A 1 101 ? 5.023 -9.559 5.580 1.00 91.25 101 MET A CA 1
ATOM 804 C C . MET A 1 101 ? 5.153 -8.374 6.545 1.00 91.25 101 MET A C 1
ATOM 806 O O . MET A 1 101 ? 4.848 -8.506 7.731 1.00 91.25 101 MET A O 1
ATOM 810 N N . GLY A 1 102 ? 5.545 -7.197 6.046 1.00 89.81 102 GLY A N 1
ATOM 811 C CA . GLY A 1 102 ? 5.674 -5.980 6.852 1.00 89.81 102 GLY A CA 1
ATOM 812 C C . GLY A 1 102 ? 4.346 -5.494 7.443 1.00 89.81 102 GLY A C 1
ATOM 813 O O . GLY A 1 102 ? 4.323 -4.917 8.533 1.00 89.81 102 GLY A O 1
ATOM 814 N N . LEU A 1 103 ? 3.233 -5.755 6.756 1.00 91.06 103 LEU A N 1
ATOM 815 C CA . LEU A 1 103 ? 1.885 -5.435 7.226 1.00 91.06 103 LEU A CA 1
ATOM 816 C C . LEU A 1 103 ? 1.251 -6.569 8.050 1.00 91.06 103 LEU A C 1
ATOM 818 O O . LEU A 1 103 ? 0.287 -6.325 8.779 1.00 91.06 103 LEU A O 1
ATOM 822 N N . GLY A 1 104 ? 1.822 -7.775 8.023 1.00 91.25 104 GLY A N 1
ATOM 823 C CA . GLY A 1 104 ? 1.244 -8.972 8.637 1.00 91.25 104 GLY A CA 1
ATOM 824 C C . GLY A 1 104 ? -0.038 -9.424 7.937 1.00 91.25 104 GLY A C 1
ATOM 825 O O . GLY A 1 104 ? -0.970 -9.859 8.609 1.00 91.25 104 GLY A O 1
ATOM 826 N N . LEU A 1 105 ? -0.101 -9.245 6.616 1.00 89.25 105 LEU A N 1
ATOM 827 C CA . LEU A 1 105 ? -1.185 -9.726 5.767 1.00 89.25 105 LEU A CA 1
ATOM 828 C C . LEU A 1 105 ? -0.851 -11.134 5.270 1.00 89.25 105 LEU A C 1
ATOM 830 O O . LEU A 1 105 ? 0.308 -11.448 4.993 1.00 89.25 105 LEU A O 1
ATOM 834 N N . HIS A 1 106 ? -1.880 -11.962 5.147 1.00 81.06 106 HIS A N 1
ATOM 835 C CA . HIS A 1 106 ? -1.793 -13.298 4.573 1.00 81.06 106 HIS A CA 1
ATOM 836 C C . HIS A 1 106 ? -2.718 -13.373 3.367 1.00 81.06 106 HIS A C 1
ATOM 838 O O . HIS A 1 106 ? -3.781 -12.747 3.382 1.00 81.06 106 HIS A O 1
ATOM 844 N N . ASP A 1 107 ? -2.297 -14.119 2.350 1.00 70.75 107 ASP A N 1
ATOM 845 C CA . ASP A 1 107 ? -3.178 -14.453 1.237 1.00 70.75 107 ASP A CA 1
ATOM 846 C C . ASP A 1 107 ? -4.289 -15.404 1.719 1.00 70.75 107 ASP A C 1
ATOM 848 O O . ASP A 1 107 ? -4.062 -16.213 2.629 1.00 70.75 107 ASP A O 1
ATOM 852 N N . GLY A 1 108 ? -5.502 -15.202 1.202 1.00 58.62 108 GLY A N 1
ATOM 853 C CA . GLY A 1 108 ? -6.760 -15.732 1.749 1.00 58.62 108 GLY A CA 1
ATOM 854 C C . GLY A 1 108 ? -7.372 -16.882 0.967 1.00 58.62 108 GLY A C 1
ATOM 855 O O . GLY A 1 108 ? -7.100 -17.008 -0.242 1.00 58.62 108 GLY A O 1
#

Secondary structure (DSSP, 8-state):
--SEEEEEEETTTEEEEEEE-STT-EEEEEEEEPPPPBTTB-HHHHHHHHHHHHHHTSGGGGGG--SEEEEE--S-SSGGGSSS--PPPHHHHHHHHHHHHHHT----

Solvent-accessible surface area (backbone atoms only — not comparable to full-atom values): 6266 Å² total; per-residue (Å²): 132,79,62,58,51,76,46,78,76,38,91,98,31,27,37,38,39,38,31,62,73,56,89,92,43,70,47,26,36,35,38,41,49,47,50,74,54,43,83,86,48,19,64,69,32,16,50,50,32,48,51,51,45,61,52,56,70,37,80,92,35,60,91,63,64,50,80,44,78,49,70,44,66,47,70,58,92,50,42,86,84,41,89,75,70,53,70,52,32,65,63,27,52,52,29,45,50,51,37,32,60,76,64,69,55,74,91,130

Organism: NCBI:txid1447944

Mean predicted aligned error: 6.69 Å

Sequence (108 aa):
MQDAEAKEVIPGRALLVKLKWHLDEKLTVLVVYAPNVTSTDGKENAKFWEEIQNFMSRPENRGWKPDVMAGDCNMVEDPIDRLPMREDPEDAVEALDNLKMGLGLHDG

pLDDT: mean 83.98, std 14.31, range [41.19, 97.12]

Radius of gyration: 14.89 Å; Cα contacts (8 Å, |Δi|>4): 175; chains: 1; bounding box: 32×34×38 Å

Nearest PDB structures (foldseek):
  7n94-assembly2_B  TM=7.643E-01  e=2.078E-04  Homo sapiens
  8g0t-assembly1_B  TM=3.724E-01  e=3.623E-01  Cryptococcus neoformans
  8eps-assembly2_B  TM=3.850E-01  e=6.680E-01  Cryptococcus neoformans
  8g0r-assembly1_A  TM=3.733E-01  e=6.680E-01  Cryptococcus neoformans
  8eps-assembly3_C  TM=3.737E-01  e=7.549E-01  Cryptococcus neoformans

InterPro domains:
  IPR036691 Endonuclease/exonuclease/phosphatase superfamily [G3DSA:3.60.10.10] (1-108)
  IPR036691 Endonuclease/exonuclease/phosphatase superfamily [SSF56219] (10-107)